Protein AF-A0A529HND2-F1 (afdb_monomer)

Radius of gyration: 18.83 Å; Cα contacts (8 Å, |Δi|>4): 136; chains: 1; bounding box: 44×28×60 Å

Secondary structure (DSSP, 8-state):
-HHHHHHHHHHHHHHHHH-HHHHHHHHHHHHHHHHHIIIIIIHHHHHHHHHHHH-TTTS-HHHHHHHHHHHHHHHHHHHHHHHHHHHHTTS--SEEEETTEEEES-HHHHHT-TTHHHHHHHHHHHHHHHHHHHHHHHHHHHHHH-

Sequence (146 aa):
FAMGVVSGVTMSFQFGTNWPGYMETVGNIAGPLLAYEVLTAFFLEAAFLGIMLFGFRRVSNRIHTLATVLVAGGTTVSAFWIIALNSWMQTPAGFEMIDGKAHALDWWAVIFNPSMPYRLVHMLLASGLTVSFLIAGCSALRYLYG

Foldseek 3Di:
DVVVVVVVVVVVVCCCPVVVVVCQAEVQQLVVLVVCLCVQQVVQLVVLVCCLVPVPPPDDPVSNVVSVVSNVVSVLVSLLSVLLSVVCVVQPFQWDGDPNHTHGNDPCCSRPPPCRVVSSVVVVVVVVVVVVVVVVVVVVVVVVPD

pLDDT: mean 93.71, std 4.19, range [73.38, 98.19]

Structure (mmCIF, N/CA/C/O backbone):
data_AF-A0A529HND2-F1
#
_entry.id   AF-A0A529HND2-F1
#
loop_
_atom_site.group_PDB
_atom_site.id
_atom_site.type_symbol
_atom_site.label_atom_id
_atom_site.label_alt_id
_atom_site.label_comp_id
_atom_site.label_asym_id
_atom_site.label_entity_id
_atom_site.label_seq_id
_atom_site.pdbx_PDB_ins_code
_atom_site.Cartn_x
_atom_site.Cartn_y
_atom_site.Cartn_z
_atom_site.occupancy
_atom_site.B_iso_or_equiv
_atom_site.auth_seq_id
_atom_site.auth_comp_id
_atom_site.auth_asym_id
_atom_site.auth_atom_id
_atom_site.pdbx_PDB_model_num
ATOM 1 N N . PHE A 1 1 ? -1.770 3.081 13.357 1.00 81.56 1 PHE A N 1
ATOM 2 C CA . PHE A 1 1 ? -2.167 4.039 12.308 1.00 81.56 1 PHE A CA 1
ATOM 3 C C . PHE A 1 1 ? -1.184 5.201 12.171 1.00 81.56 1 PHE A C 1
ATOM 5 O O . PHE A 1 1 ? -0.464 5.213 11.188 1.00 81.56 1 PHE A O 1
ATOM 12 N N . ALA A 1 2 ? -1.073 6.117 13.148 1.00 84.19 2 ALA A N 1
ATOM 13 C CA . ALA A 1 2 ? -0.217 7.313 13.035 1.00 84.19 2 ALA A CA 1
ATOM 14 C C . ALA A 1 2 ? 1.237 7.010 12.619 1.00 84.19 2 ALA A C 1
ATOM 16 O O . ALA A 1 2 ? 1.724 7.566 11.642 1.00 84.19 2 ALA A O 1
ATOM 17 N N . MET A 1 3 ? 1.891 6.054 13.291 1.00 90.56 3 MET A N 1
ATOM 18 C CA . MET A 1 3 ? 3.235 5.597 12.904 1.00 90.56 3 MET A CA 1
ATOM 19 C C . MET A 1 3 ? 3.292 5.046 11.473 1.00 90.56 3 MET A C 1
ATOM 21 O O . MET A 1 3 ? 4.263 5.289 10.769 1.00 90.56 3 MET A O 1
ATOM 25 N N . GLY A 1 4 ? 2.233 4.360 11.031 1.00 86.12 4 GLY A N 1
ATOM 26 C CA . GLY A 1 4 ? 2.107 3.845 9.668 1.00 86.12 4 GLY A CA 1
ATOM 27 C C . GLY A 1 4 ? 2.112 4.969 8.635 1.00 86.12 4 GLY A C 1
ATOM 28 O O . GLY A 1 4 ? 2.915 4.925 7.710 1.00 86.12 4 GLY A O 1
ATOM 29 N N . VAL A 1 5 ? 1.312 6.020 8.849 1.00 85.56 5 VAL A N 1
ATOM 30 C CA . VAL A 1 5 ? 1.279 7.201 7.966 1.00 85.56 5 VAL A CA 1
ATOM 31 C C . VAL A 1 5 ? 2.652 7.867 7.883 1.00 85.56 5 VAL A C 1
ATOM 33 O O . VAL A 1 5 ? 3.147 8.106 6.786 1.00 85.56 5 VAL A O 1
ATOM 36 N N . VAL A 1 6 ? 3.305 8.111 9.025 1.00 89.12 6 VAL A N 1
ATOM 37 C CA . VAL A 1 6 ? 4.639 8.740 9.058 1.00 89.12 6 VAL A CA 1
ATOM 38 C C . VAL A 1 6 ? 5.667 7.898 8.294 1.00 89.12 6 VAL A C 1
ATOM 40 O O . VAL A 1 6 ? 6.428 8.424 7.478 1.00 89.12 6 VAL A O 1
ATOM 43 N N . SER A 1 7 ? 5.665 6.580 8.511 1.00 92.19 7 SER A N 1
ATOM 44 C CA . SER A 1 7 ? 6.575 5.674 7.805 1.00 92.19 7 SER A CA 1
ATOM 45 C C . SER A 1 7 ? 6.275 5.577 6.304 1.00 92.19 7 SER A C 1
ATOM 47 O O . SER A 1 7 ? 7.206 5.550 5.504 1.00 92.19 7 SER A O 1
ATOM 49 N N . GLY A 1 8 ? 4.998 5.597 5.911 1.00 87.69 8 GLY A N 1
ATOM 50 C CA . GLY A 1 8 ? 4.570 5.518 4.515 1.00 87.69 8 GLY A CA 1
ATOM 51 C C . GLY A 1 8 ? 4.975 6.750 3.712 1.00 87.69 8 GLY A C 1
ATOM 52 O O . GLY A 1 8 ? 5.577 6.616 2.651 1.00 87.69 8 GLY A O 1
ATOM 53 N N . VAL A 1 9 ? 4.754 7.949 4.265 1.00 87.31 9 VAL A N 1
ATOM 54 C CA . VAL A 1 9 ? 5.211 9.206 3.646 1.00 87.31 9 VAL A CA 1
ATOM 55 C C . VAL A 1 9 ? 6.729 9.192 3.457 1.00 87.31 9 VAL A C 1
ATOM 57 O O . VAL A 1 9 ? 7.238 9.553 2.398 1.00 87.31 9 VAL A O 1
ATOM 60 N N . THR A 1 10 ? 7.470 8.721 4.461 1.00 91.88 10 THR A N 1
ATOM 61 C CA . THR A 1 10 ? 8.931 8.599 4.353 1.00 91.88 10 THR A CA 1
ATOM 62 C C . THR A 1 10 ? 9.322 7.659 3.207 1.00 91.88 10 THR A C 1
ATOM 64 O O . THR A 1 10 ? 10.183 8.001 2.399 1.00 91.88 10 THR A O 1
ATOM 67 N N . MET A 1 11 ? 8.659 6.506 3.091 1.00 91.25 11 MET A N 1
ATOM 68 C CA . MET A 1 11 ? 8.918 5.515 2.043 1.00 91.25 11 MET A CA 1
ATOM 69 C C . MET A 1 11 ? 8.643 6.071 0.636 1.00 91.25 11 MET A C 1
ATOM 71 O O . MET A 1 11 ? 9.479 5.896 -0.251 1.00 91.25 11 MET A O 1
ATOM 75 N N . SER A 1 12 ? 7.559 6.831 0.435 1.00 88.00 12 SER A N 1
ATOM 76 C CA . SER A 1 12 ? 7.263 7.421 -0.880 1.00 88.00 12 SER A CA 1
ATOM 77 C C . SER A 1 12 ? 8.337 8.408 -1.344 1.00 88.00 12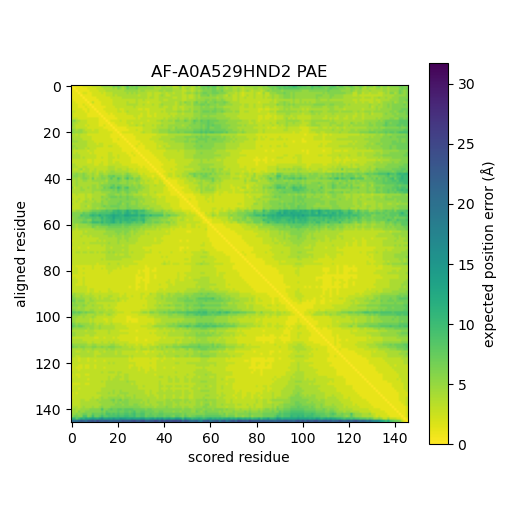 SER A C 1
ATOM 79 O O . SER A 1 12 ? 8.689 8.429 -2.522 1.00 88.00 12 SER A O 1
ATOM 81 N N . PHE A 1 13 ? 8.905 9.199 -0.425 1.00 91.00 13 PHE A N 1
ATOM 82 C CA . PHE A 1 13 ? 9.986 10.128 -0.766 1.00 91.00 13 PHE A CA 1
ATOM 83 C C . PHE A 1 13 ? 11.310 9.416 -1.051 1.00 91.00 13 PHE A C 1
ATOM 85 O O . PHE A 1 13 ? 12.068 9.877 -1.906 1.00 91.00 13 PHE A O 1
ATOM 92 N N . GLN A 1 14 ? 11.572 8.273 -0.408 1.00 94.06 14 GLN A N 1
ATOM 93 C CA . GLN A 1 14 ? 12.806 7.515 -0.627 1.00 94.06 14 GLN A CA 1
ATOM 94 C C . GLN A 1 14 ? 12.979 7.052 -2.077 1.00 94.06 14 GLN A C 1
ATOM 96 O O . GLN A 1 14 ? 14.117 6.998 -2.544 1.00 94.06 14 GLN A O 1
ATOM 101 N N . PHE A 1 15 ? 11.892 6.772 -2.810 1.00 91.62 15 PHE A N 1
ATOM 102 C CA . PHE A 1 15 ? 11.979 6.471 -4.243 1.00 91.62 15 PHE A CA 1
ATOM 103 C C . PHE A 1 15 ? 12.664 7.600 -5.022 1.00 91.62 15 P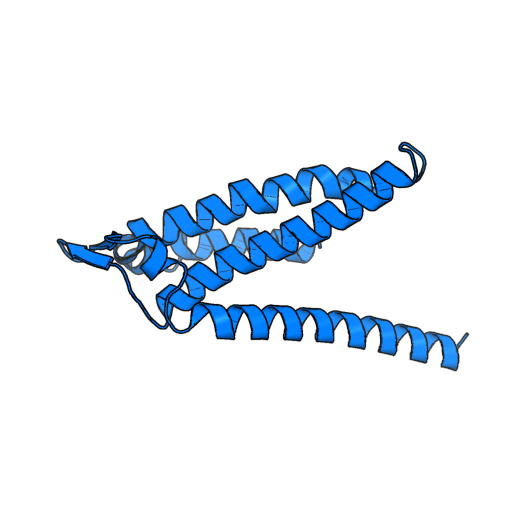HE A C 1
ATOM 105 O O . PHE A 1 15 ? 13.547 7.337 -5.831 1.00 91.62 15 PHE A O 1
ATOM 112 N N . GLY A 1 16 ? 12.303 8.855 -4.747 1.00 90.38 16 GLY A N 1
ATOM 113 C CA . GLY A 1 16 ? 12.875 10.012 -5.435 1.00 90.38 16 GLY A CA 1
ATOM 114 C C . GLY A 1 16 ? 14.247 10.426 -4.904 1.00 90.38 16 GLY A C 1
ATOM 115 O O . GLY A 1 16 ? 15.128 10.761 -5.689 1.00 90.38 16 GLY A O 1
ATOM 116 N N . THR A 1 17 ? 14.451 10.405 -3.583 1.00 94.62 17 THR A N 1
ATOM 117 C CA . THR A 1 17 ? 15.691 10.927 -2.984 1.00 94.62 17 THR A CA 1
ATOM 118 C C . THR A 1 17 ? 16.849 9.940 -3.055 1.00 94.62 17 THR A C 1
ATOM 120 O O . THR A 1 17 ? 17.979 10.347 -3.306 1.00 94.62 17 THR A O 1
ATOM 123 N N . ASN A 1 18 ? 16.582 8.651 -2.828 1.00 95.56 18 ASN A N 1
ATOM 124 C CA . ASN A 1 18 ? 17.630 7.637 -2.690 1.00 95.56 18 ASN A CA 1
ATOM 125 C C . ASN A 1 18 ? 17.786 6.788 -3.954 1.00 95.56 18 ASN A C 1
ATOM 127 O O . ASN A 1 18 ? 18.858 6.232 -4.181 1.00 95.56 18 ASN A O 1
ATOM 131 N N . TRP A 1 19 ? 16.741 6.707 -4.784 1.00 95.44 19 TRP A N 1
ATOM 132 C CA . TRP A 1 19 ? 16.728 5.900 -6.007 1.00 95.44 19 TRP A CA 1
ATOM 133 C C . TRP A 1 19 ? 16.364 6.709 -7.268 1.00 95.44 19 TRP A C 1
ATOM 135 O O . TRP A 1 19 ? 15.548 6.249 -8.073 1.00 95.44 19 TRP A O 1
ATOM 145 N N . PRO A 1 20 ? 16.972 7.891 -7.500 1.00 93.56 20 PRO A N 1
ATOM 146 C CA . PRO A 1 20 ? 16.580 8.770 -8.601 1.00 93.56 20 PRO A CA 1
ATOM 147 C C . PRO A 1 20 ? 16.740 8.110 -9.978 1.00 93.56 20 PRO A C 1
ATOM 149 O O . PRO A 1 20 ? 15.800 8.128 -10.762 1.00 93.56 20 PRO A O 1
ATOM 152 N N . GLY A 1 21 ? 17.862 7.431 -10.252 1.00 94.31 21 GLY A N 1
ATOM 153 C CA . GLY A 1 21 ? 18.080 6.766 -11.549 1.00 94.31 21 GLY A CA 1
ATOM 154 C C . GLY A 1 21 ? 17.114 5.603 -11.820 1.00 94.31 21 GLY A C 1
ATOM 155 O O . GLY A 1 21 ? 16.705 5.365 -12.957 1.00 94.31 21 GLY A O 1
ATOM 156 N N . TYR A 1 22 ? 16.677 4.908 -10.765 1.00 94.00 22 TYR A N 1
ATOM 157 C CA . TYR A 1 22 ? 15.619 3.905 -10.885 1.00 94.00 22 TYR A CA 1
ATOM 158 C C . TYR A 1 22 ? 14.294 4.568 -11.276 1.00 94.00 22 TYR A C 1
ATOM 160 O O . TYR A 1 22 ? 13.638 4.130 -12.220 1.00 94.00 22 TYR A O 1
ATOM 168 N N . MET A 1 23 ? 13.928 5.666 -10.608 1.00 95.06 23 MET A N 1
ATOM 169 C CA . MET A 1 23 ? 12.701 6.403 -10.914 1.00 95.06 23 MET A CA 1
ATOM 170 C C . MET A 1 23 ? 12.734 7.107 -12.275 1.00 95.06 23 MET A C 1
ATOM 172 O O . MET A 1 23 ? 11.687 7.223 -12.904 1.00 95.06 23 MET A O 1
ATOM 176 N N . GLU A 1 24 ? 13.899 7.506 -12.784 1.00 95.12 24 GLU A N 1
ATOM 177 C CA . GLU A 1 24 ? 14.046 7.985 -14.167 1.00 95.12 24 GLU A CA 1
ATOM 178 C C . GLU A 1 24 ? 13.739 6.888 -15.193 1.00 95.12 24 GLU A C 1
ATOM 180 O O . GLU A 1 24 ? 13.160 7.169 -16.242 1.00 95.12 24 GLU A O 1
ATOM 185 N N . THR A 1 25 ? 14.083 5.640 -14.864 1.00 96.12 25 THR A N 1
ATOM 186 C CA . THR A 1 25 ? 13.860 4.469 -15.719 1.00 96.12 25 THR A CA 1
ATOM 187 C C . THR A 1 25 ? 12.397 4.030 -15.680 1.00 96.12 25 THR A C 1
ATOM 189 O O . THR A 1 25 ? 11.773 3.885 -16.724 1.00 96.12 25 THR A O 1
ATOM 192 N N . VAL A 1 26 ? 11.814 3.813 -14.496 1.00 96.38 26 VAL A N 1
ATOM 193 C CA . VAL A 1 26 ? 10.476 3.191 -14.366 1.00 96.38 26 VAL A CA 1
ATOM 194 C C . VAL A 1 26 ? 9.348 4.172 -14.042 1.00 96.38 26 VAL A C 1
ATOM 196 O O . VAL A 1 26 ? 8.196 3.766 -13.868 1.00 96.38 26 VAL A O 1
ATOM 199 N N . GLY A 1 27 ? 9.656 5.465 -13.933 1.00 94.12 27 GLY A N 1
ATOM 200 C CA . GLY A 1 27 ? 8.747 6.488 -13.415 1.00 94.12 27 GLY A CA 1
ATOM 201 C C . GLY A 1 27 ? 7.424 6.611 -14.168 1.00 94.12 27 GLY A C 1
ATOM 202 O O . GLY A 1 27 ? 6.399 6.850 -13.533 1.00 94.12 27 GLY A O 1
ATOM 203 N N . ASN A 1 28 ? 7.403 6.363 -15.483 1.00 95.25 28 ASN A N 1
ATOM 204 C CA . ASN A 1 28 ? 6.164 6.416 -16.272 1.00 95.25 28 ASN A CA 1
ATOM 205 C C . ASN A 1 28 ? 5.157 5.314 -15.893 1.00 95.25 28 ASN A C 1
ATOM 207 O O . ASN A 1 28 ? 3.983 5.420 -16.237 1.00 95.25 28 ASN A O 1
ATOM 211 N N . ILE A 1 29 ? 5.602 4.265 -15.196 1.00 95.88 29 ILE A N 1
ATOM 212 C CA . ILE A 1 29 ? 4.755 3.171 -14.706 1.00 95.88 29 ILE A CA 1
ATOM 213 C C . ILE A 1 29 ? 4.548 3.301 -13.197 1.00 95.88 29 ILE A C 1
ATOM 215 O O . ILE A 1 29 ? 3.413 3.284 -12.721 1.00 95.88 29 ILE A O 1
ATOM 219 N N . ALA A 1 30 ? 5.634 3.491 -12.442 1.00 94.62 30 ALA A N 1
ATOM 220 C CA . ALA A 1 30 ? 5.580 3.589 -10.987 1.00 94.62 30 ALA A CA 1
ATOM 221 C C . ALA A 1 30 ? 4.816 4.830 -10.500 1.00 94.62 30 ALA A C 1
ATOM 223 O O . ALA A 1 30 ? 4.031 4.736 -9.557 1.00 94.62 30 ALA A O 1
ATOM 224 N N . GLY A 1 31 ? 5.006 5.975 -11.161 1.00 93.69 31 GLY A N 1
ATOM 225 C CA . GLY A 1 31 ? 4.373 7.243 -10.799 1.00 93.69 31 GLY A CA 1
ATOM 226 C C . GLY A 1 31 ? 2.845 7.165 -10.798 1.00 93.69 31 GLY A C 1
ATOM 227 O O . GLY A 1 31 ? 2.243 7.440 -9.760 1.00 93.69 31 GLY A O 1
ATOM 228 N N . PR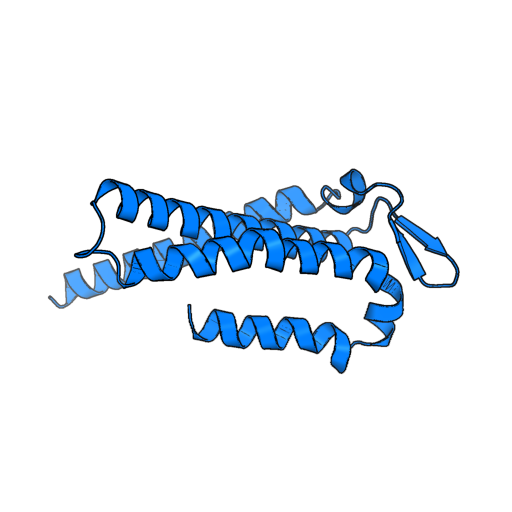O A 1 32 ? 2.199 6.748 -11.905 1.00 94.75 32 PRO A N 1
ATOM 229 C CA . PRO A 1 32 ? 0.749 6.584 -11.943 1.00 94.75 32 PRO A CA 1
ATOM 230 C C . PRO A 1 32 ? 0.208 5.623 -10.879 1.00 94.75 32 PRO A C 1
ATOM 232 O O . PRO A 1 32 ? -0.770 5.960 -10.219 1.00 94.75 32 PRO A O 1
ATOM 235 N N . LEU A 1 33 ? 0.846 4.467 -10.653 1.00 94.12 33 LEU A N 1
ATOM 236 C CA . LEU A 1 33 ? 0.381 3.495 -9.651 1.00 94.12 33 LEU A CA 1
ATOM 237 C C . LEU A 1 33 ? 0.438 4.061 -8.220 1.00 94.12 33 LEU A C 1
ATOM 239 O O . LEU A 1 33 ? -0.527 3.915 -7.469 1.00 94.12 33 LEU A O 1
ATOM 243 N N . LEU A 1 34 ? 1.518 4.768 -7.865 1.00 92.81 34 LEU A N 1
ATOM 244 C CA . LEU A 1 34 ? 1.636 5.466 -6.576 1.00 92.81 34 LEU A CA 1
ATOM 245 C C . LEU A 1 34 ? 0.635 6.624 -6.457 1.00 92.81 34 LEU A C 1
ATOM 247 O O . LEU A 1 34 ? 0.051 6.846 -5.398 1.00 92.81 34 LEU A O 1
ATOM 251 N N . ALA A 1 35 ? 0.392 7.361 -7.543 1.00 92.00 35 ALA A N 1
ATOM 252 C CA . ALA A 1 35 ? -0.597 8.434 -7.546 1.00 92.00 35 ALA A CA 1
ATOM 253 C C . ALA A 1 35 ? -2.019 7.892 -7.313 1.00 92.00 35 ALA A C 1
ATOM 255 O O . ALA A 1 35 ? -2.776 8.472 -6.533 1.00 92.00 35 ALA A O 1
ATOM 256 N N . TYR A 1 36 ? -2.377 6.763 -7.936 1.00 90.75 36 TYR A N 1
ATOM 257 C CA . TYR A 1 36 ? -3.673 6.113 -7.726 1.00 90.75 36 TYR A CA 1
ATOM 258 C C . TYR A 1 36 ? -3.862 5.618 -6.293 1.00 90.75 36 TYR A C 1
ATOM 260 O O . TYR A 1 36 ? -4.965 5.756 -5.757 1.00 90.75 36 TYR A O 1
ATOM 268 N N . GLU A 1 37 ? -2.811 5.106 -5.651 1.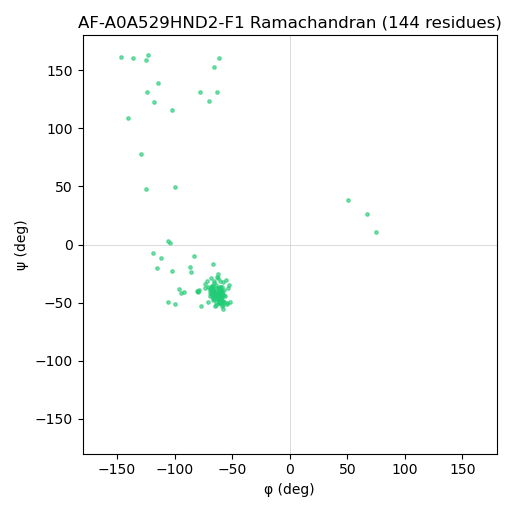00 89.19 37 GLU A N 1
ATOM 269 C CA . GLU A 1 37 ? -2.849 4.763 -4.228 1.00 89.19 37 GLU A CA 1
ATOM 270 C C . GLU A 1 37 ? -3.289 5.968 -3.383 1.00 89.19 37 GLU A C 1
ATOM 272 O O . GLU A 1 37 ? -4.249 5.881 -2.611 1.00 89.19 37 GLU A O 1
ATOM 277 N N . VAL A 1 38 ? -2.640 7.118 -3.575 1.00 85.56 38 VAL A N 1
ATOM 278 C CA . VAL A 1 38 ? -2.956 8.336 -2.818 1.00 85.56 38 VAL A CA 1
ATOM 279 C C . VAL A 1 38 ? -4.376 8.817 -3.121 1.00 85.56 38 VAL A C 1
ATOM 281 O O . VAL A 1 38 ? -5.158 9.070 -2.203 1.00 85.56 38 VAL A O 1
ATOM 284 N N . LEU A 1 39 ? -4.734 8.922 -4.402 1.00 86.88 39 LEU A N 1
ATOM 285 C CA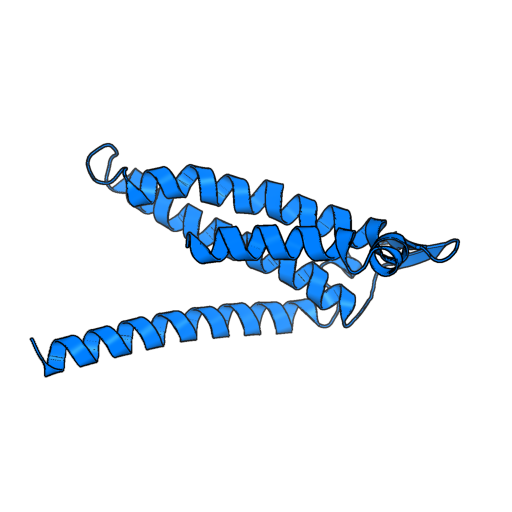 . LEU A 1 39 ? -6.014 9.493 -4.828 1.00 86.88 39 LEU A CA 1
ATOM 286 C C . LEU A 1 39 ? -7.218 8.646 -4.406 1.00 86.88 39 LEU A C 1
ATOM 288 O O . LEU A 1 39 ? -8.244 9.199 -4.017 1.00 86.88 39 LEU A O 1
ATOM 292 N N . THR A 1 40 ? -7.110 7.319 -4.492 1.00 84.88 40 THR A N 1
ATOM 293 C CA . THR A 1 40 ? -8.263 6.427 -4.292 1.00 84.88 40 THR A CA 1
ATOM 294 C C . THR A 1 40 ? -8.355 5.873 -2.877 1.00 84.88 40 THR A C 1
ATOM 296 O O . THR A 1 40 ? -9.456 5.770 -2.339 1.00 84.88 40 THR A O 1
ATOM 299 N N . ALA A 1 41 ? -7.223 5.536 -2.257 1.00 84.00 41 ALA A N 1
ATOM 300 C CA . ALA A 1 41 ? -7.207 4.878 -0.959 1.00 84.00 41 ALA A CA 1
ATOM 301 C C . ALA A 1 41 ? -6.940 5.861 0.178 1.00 84.00 41 ALA A C 1
ATOM 303 O O . ALA A 1 41 ? -7.724 5.923 1.126 1.00 84.00 41 ALA A O 1
ATOM 304 N N . PHE A 1 42 ? -5.883 6.672 0.070 1.00 79.81 42 PHE A N 1
ATOM 305 C CA . PHE A 1 42 ? -5.481 7.558 1.164 1.00 79.81 42 PHE A CA 1
ATOM 306 C C . PHE A 1 42 ? -6.532 8.635 1.455 1.00 79.81 42 PHE A C 1
ATOM 308 O O . PHE A 1 42 ? -6.857 8.873 2.616 1.00 79.81 42 PHE A O 1
ATOM 315 N N . PHE A 1 43 ? -7.121 9.248 0.422 1.00 83.38 43 PHE A N 1
ATOM 316 C CA . PHE A 1 43 ? -8.209 10.215 0.614 1.00 83.38 43 PHE A CA 1
ATOM 317 C C . PHE A 1 43 ? -9.462 9.585 1.225 1.00 83.38 43 PHE A C 1
ATOM 319 O O . PHE A 1 43 ? -10.067 10.182 2.119 1.00 83.38 43 PHE A O 1
ATOM 326 N N . LEU A 1 44 ? -9.843 8.386 0.767 1.00 87.38 44 LEU A N 1
ATOM 327 C CA . LEU A 1 44 ? -10.994 7.667 1.309 1.00 87.38 44 LEU A CA 1
ATOM 328 C C . LEU A 1 44 ? -10.770 7.354 2.792 1.00 87.38 44 LEU A C 1
ATOM 330 O O . LEU A 1 44 ? -11.603 7.679 3.638 1.00 87.38 44 LEU A O 1
ATOM 334 N N . GLU A 1 45 ? -9.614 6.786 3.118 1.00 86.31 45 GLU A N 1
ATOM 33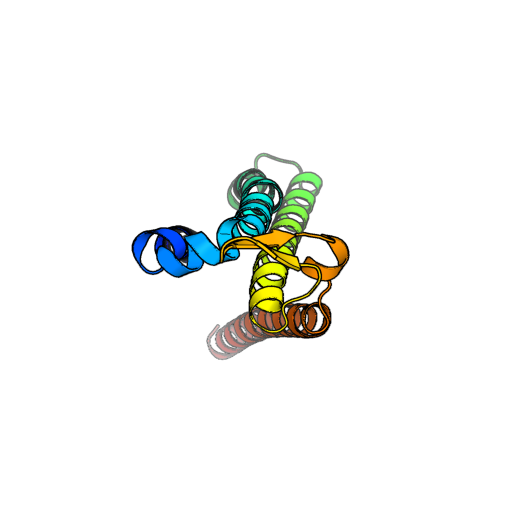5 C CA . GLU A 1 45 ? -9.249 6.462 4.489 1.00 86.31 45 GLU A CA 1
ATOM 336 C C . GLU A 1 45 ? -9.187 7.719 5.365 1.00 86.31 45 GLU A C 1
ATOM 338 O O . GLU A 1 45 ? -9.856 7.770 6.393 1.00 86.31 45 GLU A O 1
ATOM 343 N N . ALA A 1 46 ? -8.480 8.771 4.943 1.00 85.56 46 ALA A N 1
ATOM 344 C CA . ALA A 1 46 ? -8.344 10.005 5.715 1.00 85.56 46 ALA A CA 1
ATOM 345 C C . ALA A 1 46 ? -9.698 10.677 6.010 1.00 85.56 46 ALA A C 1
ATOM 347 O O . ALA A 1 46 ? -9.916 11.153 7.129 1.00 85.56 46 ALA A O 1
ATOM 348 N N . ALA A 1 47 ? -10.623 10.680 5.044 1.00 86.94 47 ALA A N 1
ATOM 349 C CA . ALA A 1 47 ? -11.948 11.270 5.215 1.00 86.94 47 ALA A CA 1
ATOM 350 C C . ALA A 1 47 ? -12.804 10.501 6.236 1.00 86.94 47 ALA A C 1
ATOM 352 O O . ALA A 1 47 ? -13.402 11.100 7.136 1.00 86.94 47 ALA A O 1
ATOM 353 N N . PHE A 1 48 ? -12.857 9.170 6.129 1.00 92.12 48 PHE A N 1
ATOM 354 C CA . PHE A 1 48 ? -13.733 8.351 6.973 1.00 92.12 48 PHE A CA 1
ATOM 355 C C . PHE A 1 48 ? -13.109 7.978 8.322 1.00 92.12 48 PHE A C 1
ATOM 357 O O . PHE A 1 48 ? -13.844 7.772 9.293 1.00 92.12 48 PHE A O 1
ATOM 364 N N . LEU A 1 49 ? -11.780 7.979 8.441 1.00 91.94 49 LEU A N 1
ATOM 365 C CA . LEU A 1 49 ? -11.083 7.696 9.695 1.00 91.94 49 LEU A CA 1
ATOM 366 C C . LEU A 1 49 ? -11.436 8.713 10.788 1.00 91.94 49 LEU A C 1
ATOM 368 O O . LEU A 1 49 ? -11.629 8.333 11.944 1.00 91.94 49 LEU A O 1
ATOM 372 N N . GLY A 1 50 ? -11.593 9.992 10.436 1.00 90.56 50 GLY A N 1
ATOM 373 C CA . GLY A 1 50 ? -12.035 11.018 11.386 1.00 90.56 50 GLY A CA 1
ATOM 374 C C . GLY A 1 50 ? -13.416 10.713 11.978 1.00 90.56 50 GLY A C 1
ATOM 375 O O . GLY A 1 50 ? -13.627 10.851 13.185 1.00 90.56 50 GLY A O 1
ATOM 376 N N . ILE A 1 51 ? -14.343 10.220 11.152 1.00 92.00 51 ILE A N 1
ATOM 377 C CA . ILE A 1 51 ? -15.678 9.787 11.594 1.00 92.00 51 ILE A CA 1
ATOM 378 C C . ILE A 1 51 ? -15.571 8.516 12.442 1.00 92.00 51 ILE A C 1
ATOM 380 O O . ILE A 1 51 ? -16.230 8.415 13.477 1.00 92.00 51 ILE A O 1
ATOM 384 N N . MET A 1 52 ? -14.723 7.566 12.050 1.00 91.69 52 MET A N 1
ATOM 385 C CA . MET A 1 52 ? -14.517 6.325 12.797 1.00 91.69 52 MET A CA 1
ATOM 386 C C . MET A 1 52 ? -13.996 6.595 14.219 1.00 91.69 52 MET A C 1
ATOM 388 O O . MET A 1 52 ? -14.515 6.018 15.176 1.00 91.69 52 MET A O 1
ATOM 392 N N . LEU A 1 53 ? -13.023 7.501 14.367 1.00 91.25 53 LEU A N 1
ATOM 393 C CA . LEU A 1 53 ? -12.384 7.811 15.651 1.00 91.25 53 LEU A CA 1
ATOM 394 C C . LEU A 1 53 ? -13.212 8.755 16.534 1.00 91.25 53 LEU A C 1
ATOM 396 O O . LEU A 1 53 ? -13.271 8.563 17.748 1.00 91.25 53 LEU A O 1
ATOM 400 N N . PHE A 1 54 ? -13.857 9.769 15.951 1.00 92.25 54 PHE A N 1
ATOM 401 C CA . PHE A 1 54 ? -14.483 10.858 16.719 1.00 92.25 54 PHE A CA 1
ATOM 402 C C . PHE A 1 54 ? -16.003 10.969 16.530 1.00 92.25 54 PHE A C 1
ATOM 404 O O . PHE A 1 54 ? -16.6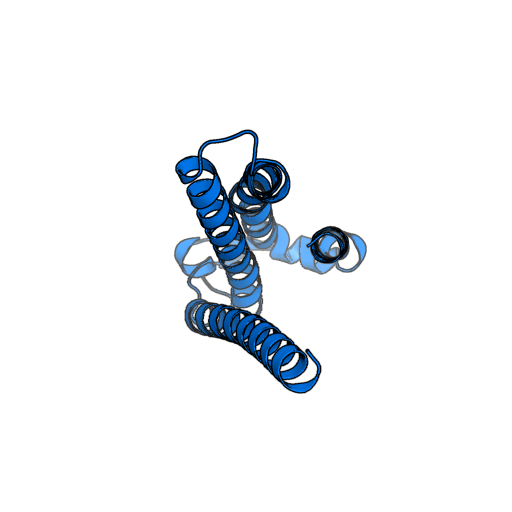68 11.743 17.223 1.00 92.25 54 PHE A O 1
ATOM 411 N N . GLY A 1 55 ? -16.578 10.200 15.606 1.00 91.31 55 GLY A N 1
ATOM 412 C CA . GLY A 1 55 ? -17.988 10.280 15.228 1.00 91.31 55 GLY A CA 1
ATOM 413 C C . GLY A 1 55 ? -18.949 9.503 16.127 1.00 91.31 55 GLY A C 1
ATOM 414 O O . GLY A 1 55 ? -20.150 9.713 16.011 1.00 91.31 55 GLY A O 1
ATOM 415 N N . PHE A 1 56 ? -18.472 8.661 17.050 1.00 87.50 56 PHE A N 1
ATOM 416 C CA . PHE A 1 56 ? -19.316 7.701 17.788 1.00 87.50 56 PHE A CA 1
ATOM 417 C C . PHE A 1 56 ? -20.543 8.320 18.489 1.00 87.50 56 PHE A C 1
ATOM 419 O O . PHE A 1 56 ? -21.599 7.703 18.541 1.00 87.50 56 PHE A O 1
ATOM 426 N N . ARG A 1 57 ? -20.430 9.552 19.009 1.00 90.81 57 ARG A N 1
ATOM 427 C CA . ARG A 1 57 ? -21.552 10.289 19.635 1.00 90.81 57 ARG A CA 1
ATOM 428 C C . ARG A 1 57 ? -22.114 11.427 18.773 1.00 90.81 57 ARG A C 1
ATOM 430 O O . ARG A 1 57 ? -22.961 12.179 19.243 1.00 90.81 57 ARG A O 1
ATOM 437 N N . ARG A 1 58 ? -21.601 11.608 17.553 1.00 91.75 58 ARG A N 1
ATOM 438 C CA . ARG A 1 58 ? -21.924 12.736 16.657 1.00 91.75 58 ARG A CA 1
ATOM 439 C C . ARG A 1 58 ? -22.641 12.309 15.376 1.00 91.75 58 ARG A C 1
ATOM 441 O O . ARG A 1 58 ? -23.277 13.147 14.748 1.00 91.75 58 ARG A O 1
ATOM 448 N N . VAL A 1 59 ? -22.547 11.038 14.987 1.00 93.56 59 VAL A N 1
ATOM 449 C CA . VAL A 1 59 ? -23.251 10.465 13.832 1.00 93.56 59 VAL A CA 1
ATOM 450 C C . VAL A 1 59 ? -24.113 9.279 14.258 1.00 93.56 59 VAL A C 1
ATOM 452 O O . VAL A 1 59 ? -23.931 8.720 15.336 1.00 93.56 59 VAL A O 1
ATOM 455 N N . SER A 1 60 ? -25.062 8.880 13.411 1.00 95.00 60 SER A N 1
ATOM 456 C CA . SER A 1 60 ? -25.856 7.676 13.670 1.00 95.00 60 SER A CA 1
ATOM 457 C C . SER A 1 60 ? -24.989 6.411 13.626 1.00 95.00 60 SER A C 1
ATOM 459 O O . SER A 1 60 ? -24.012 6.347 12.876 1.00 95.00 60 SER A O 1
ATOM 461 N N . ASN A 1 61 ? -25.394 5.365 14.356 1.00 93.94 61 ASN A N 1
ATOM 462 C CA . ASN A 1 61 ? -24.688 4.077 14.365 1.00 93.94 61 ASN A CA 1
ATOM 463 C C . ASN A 1 61 ? -24.481 3.511 12.951 1.00 93.94 61 ASN A C 1
ATOM 465 O O . ASN A 1 61 ? -23.417 2.989 12.652 1.00 93.94 61 ASN A O 1
ATOM 469 N N . ARG A 1 62 ? -25.463 3.674 12.050 1.00 94.75 62 ARG A N 1
ATOM 470 C CA . ARG A 1 62 ? -25.354 3.218 10.652 1.00 94.75 62 ARG A CA 1
ATOM 471 C C . ARG A 1 62 ? -24.235 3.933 9.896 1.00 94.75 62 ARG A C 1
ATOM 473 O O . ARG A 1 62 ? -23.492 3.289 9.165 1.00 94.75 62 ARG A O 1
ATOM 480 N N . ILE A 1 63 ? -24.106 5.248 10.085 1.00 93.75 63 ILE A N 1
ATOM 481 C CA . ILE A 1 63 ? -23.044 6.047 9.459 1.00 93.75 63 ILE A CA 1
ATOM 482 C C . ILE A 1 63 ? -21.686 5.677 10.055 1.00 93.75 63 ILE A C 1
ATOM 484 O O . ILE A 1 63 ? -20.718 5.556 9.313 1.00 93.75 63 ILE A O 1
ATOM 488 N N . HIS A 1 64 ? -21.610 5.455 11.369 1.00 95.25 64 HIS A N 1
ATOM 489 C CA . HIS A 1 64 ? -20.367 5.027 12.014 1.00 95.25 64 HIS A CA 1
ATOM 490 C C . HIS A 1 64 ? -19.899 3.656 11.500 1.00 95.25 64 HIS A C 1
ATOM 492 O O . HIS A 1 64 ? -18.737 3.502 11.115 1.00 95.25 64 HIS A O 1
ATOM 498 N N . THR A 1 65 ? -20.811 2.686 11.388 1.00 94.44 65 THR A N 1
ATOM 499 C CA . THR A 1 65 ? -20.509 1.374 10.797 1.00 94.44 65 THR A CA 1
ATOM 500 C C . THR A 1 65 ? -20.085 1.502 9.336 1.00 94.44 65 THR A C 1
ATOM 502 O O . THR A 1 65 ? -19.076 0.917 8.950 1.00 94.44 65 THR A O 1
ATOM 505 N N . LEU A 1 66 ? -20.797 2.300 8.533 1.00 94.94 66 LEU A N 1
ATOM 506 C CA . LEU A 1 66 ? -20.426 2.541 7.138 1.00 94.94 66 LEU A CA 1
ATOM 507 C C . LEU A 1 66 ? -19.028 3.163 7.026 1.00 94.94 66 LEU A C 1
ATOM 509 O O . LEU A 1 66 ? -18.220 2.684 6.238 1.00 94.94 66 LEU A O 1
ATOM 513 N N . ALA A 1 67 ? -18.716 4.176 7.837 1.00 94.56 67 ALA A N 1
ATOM 514 C CA . ALA A 1 67 ? -17.391 4.792 7.869 1.00 94.56 67 ALA A CA 1
ATOM 515 C C . ALA A 1 67 ? -16.301 3.765 8.206 1.00 94.56 67 ALA A C 1
ATOM 517 O O . ALA A 1 67 ? -15.265 3.737 7.552 1.00 94.56 67 ALA A O 1
ATOM 518 N N . THR A 1 68 ? -16.558 2.874 9.166 1.00 93.75 68 THR A N 1
ATOM 519 C CA . THR A 1 68 ? -15.623 1.800 9.538 1.00 93.75 68 THR A CA 1
ATOM 520 C C . THR A 1 68 ? -15.379 0.828 8.377 1.00 93.75 68 THR A C 1
ATOM 522 O O . THR A 1 68 ? -14.235 0.471 8.096 1.00 93.75 68 THR A O 1
ATOM 525 N N . VAL A 1 69 ? -16.434 0.435 7.655 1.00 94.31 69 VAL A N 1
ATOM 526 C CA . VAL A 1 69 ? -16.320 -0.429 6.466 1.00 94.31 69 VAL A CA 1
ATOM 527 C C . VAL A 1 69 ? -15.566 0.277 5.338 1.00 94.31 69 VAL A C 1
ATOM 529 O O . VAL A 1 69 ? -14.733 -0.342 4.683 1.00 94.31 69 VAL A O 1
ATOM 532 N N . LEU A 1 70 ? -15.816 1.570 5.126 1.00 94.31 70 LEU A N 1
ATOM 533 C CA . LEU A 1 70 ? -15.127 2.360 4.104 1.00 94.31 70 LEU A CA 1
ATOM 534 C C . LEU A 1 70 ? -13.644 2.561 4.423 1.00 94.31 70 LEU A C 1
ATOM 536 O O . LEU A 1 70 ? -12.834 2.498 3.505 1.00 94.31 70 LEU A O 1
ATOM 540 N N . VAL A 1 71 ? -13.277 2.731 5.697 1.00 94.19 71 VAL A N 1
ATOM 541 C CA . VAL A 1 71 ? -11.868 2.740 6.125 1.00 94.19 71 VAL A CA 1
ATOM 542 C C . VAL A 1 71 ? -11.208 1.403 5.785 1.00 94.19 71 VAL A C 1
ATOM 544 O O . VAL A 1 71 ? -10.193 1.393 5.098 1.00 94.19 71 VAL A O 1
ATOM 547 N N . ALA A 1 72 ? -11.818 0.273 6.164 1.00 92.88 72 ALA A N 1
ATOM 548 C CA . ALA A 1 72 ? -11.280 -1.053 5.842 1.00 92.88 72 ALA A CA 1
ATOM 549 C C . ALA A 1 72 ? -11.165 -1.298 4.322 1.00 92.88 72 ALA A C 1
ATOM 551 O O . ALA A 1 72 ? -10.173 -1.856 3.842 1.00 92.88 72 ALA A O 1
ATOM 552 N N . GLY A 1 73 ? -12.162 -0.848 3.553 1.00 93.25 73 GLY A N 1
ATOM 553 C CA . GLY A 1 73 ? -12.140 -0.883 2.092 1.00 93.25 73 GLY A CA 1
ATOM 554 C C . GLY A 1 73 ? -11.010 -0.032 1.511 1.00 93.25 73 GLY A C 1
ATOM 555 O O . GLY A 1 73 ? -10.253 -0.523 0.679 1.00 93.25 73 GLY A O 1
ATOM 556 N N . GLY A 1 74 ? -10.838 1.200 1.996 1.00 92.56 74 GLY A N 1
ATOM 557 C CA . GLY A 1 74 ? -9.754 2.100 1.597 1.00 92.56 74 GLY A CA 1
ATOM 558 C C . GLY A 1 74 ? -8.378 1.493 1.835 1.00 92.56 74 GLY A C 1
ATOM 559 O O . GLY A 1 74 ? -7.579 1.420 0.904 1.00 92.56 74 GLY A O 1
ATOM 560 N N . THR A 1 75 ? -8.133 0.938 3.024 1.00 91.56 75 THR A N 1
ATOM 561 C CA . THR A 1 75 ? -6.869 0.250 3.327 1.00 91.56 75 THR A CA 1
ATOM 562 C C . THR A 1 75 ? -6.631 -0.946 2.393 1.00 91.56 75 THR A C 1
ATOM 564 O O . THR A 1 75 ? -5.507 -1.177 1.950 1.00 91.56 75 THR A O 1
ATOM 567 N N . THR A 1 76 ? -7.686 -1.680 2.023 1.00 93.25 76 THR A N 1
ATOM 568 C CA . THR A 1 76 ? -7.587 -2.801 1.066 1.00 93.25 76 THR A CA 1
ATOM 569 C C . THR A 1 76 ? -7.253 -2.317 -0.349 1.00 93.25 76 THR A C 1
ATOM 571 O O . THR A 1 76 ? -6.446 -2.938 -1.041 1.00 93.25 76 THR A O 1
ATOM 574 N N . VAL A 1 77 ? -7.825 -1.189 -0.778 1.00 94.38 77 VAL A N 1
ATOM 575 C CA . VAL A 1 77 ? -7.506 -0.560 -2.070 1.00 94.38 77 VAL A CA 1
ATOM 576 C C . VAL A 1 77 ? -6.073 -0.011 -2.082 1.00 94.38 77 VAL A C 1
ATOM 578 O O . VAL A 1 77 ? -5.392 -0.141 -3.097 1.00 94.38 77 VAL A O 1
ATOM 581 N N . SER A 1 78 ? -5.560 0.527 -0.968 1.00 93.25 78 SER A N 1
ATOM 582 C CA . SER A 1 78 ? -4.137 0.911 -0.865 1.00 93.25 78 SER A CA 1
ATOM 583 C C . SER A 1 78 ? -3.234 -0.309 -1.041 1.00 93.25 78 SER A C 1
ATOM 585 O O . SER A 1 78 ? -2.335 -0.290 -1.884 1.00 93.25 78 SER A O 1
ATOM 587 N N . ALA A 1 79 ? -3.537 -1.409 -0.340 1.00 94.50 79 ALA A N 1
ATOM 588 C CA . ALA A 1 79 ? -2.802 -2.661 -0.488 1.00 94.50 79 ALA A CA 1
ATOM 589 C C . ALA A 1 79 ? -2.806 -3.160 -1.944 1.00 94.50 79 ALA A C 1
ATOM 591 O O . ALA A 1 79 ? -1.777 -3.621 -2.435 1.00 94.50 79 ALA A O 1
ATOM 592 N N . PHE A 1 80 ? -3.926 -3.027 -2.660 1.00 96.00 80 PHE A N 1
ATOM 593 C CA . PHE A 1 80 ? -4.005 -3.365 -4.081 1.00 96.00 80 PHE A CA 1
ATOM 594 C C . PHE A 1 80 ? -2.995 -2.575 -4.927 1.00 96.00 80 PHE A C 1
ATOM 596 O O . PHE A 1 80 ? -2.223 -3.189 -5.663 1.00 96.00 80 PHE A O 1
ATOM 603 N N . TRP A 1 81 ? -2.955 -1.244 -4.812 1.00 96.00 81 TRP A N 1
ATOM 604 C CA . TRP A 1 81 ? -2.091 -0.408 -5.654 1.00 96.00 81 TRP A CA 1
ATOM 605 C C . TRP A 1 81 ? -0.607 -0.608 -5.365 1.00 96.00 81 TRP A C 1
ATOM 607 O O . TRP A 1 81 ? 0.186 -0.782 -6.297 1.00 96.00 81 TRP A O 1
ATOM 617 N N . ILE A 1 82 ? -0.228 -0.654 -4.085 1.00 95.38 82 ILE A N 1
ATOM 618 C CA . ILE A 1 82 ? 1.178 -0.836 -3.721 1.00 95.38 82 ILE A CA 1
ATOM 619 C C . ILE A 1 82 ? 1.680 -2.232 -4.111 1.00 95.38 82 ILE A C 1
ATOM 621 O O . ILE A 1 82 ? 2.812 -2.381 -4.575 1.00 95.38 82 ILE A O 1
ATOM 625 N N . ILE A 1 83 ? 0.828 -3.260 -4.004 1.00 97.19 83 ILE A N 1
ATOM 626 C CA . ILE A 1 83 ? 1.166 -4.618 -4.442 1.00 97.19 83 ILE A CA 1
ATOM 627 C C . ILE A 1 83 ? 1.159 -4.731 -5.964 1.00 97.19 83 ILE A C 1
ATOM 629 O O . ILE A 1 83 ? 1.999 -5.458 -6.493 1.00 97.19 83 ILE A O 1
ATOM 633 N N . ALA A 1 84 ? 0.296 -4.013 -6.686 1.00 97.12 84 ALA A N 1
ATOM 634 C CA . ALA A 1 84 ? 0.345 -3.964 -8.146 1.00 97.12 84 ALA A CA 1
ATOM 635 C C . ALA A 1 84 ? 1.706 -3.438 -8.623 1.00 97.12 84 ALA A C 1
ATOM 637 O O . ALA A 1 84 ? 2.388 -4.124 -9.388 1.00 97.12 84 ALA A O 1
ATOM 638 N N . LEU A 1 85 ? 2.161 -2.302 -8.077 1.00 96.50 85 LEU A N 1
ATOM 639 C CA . LEU A 1 85 ? 3.496 -1.766 -8.355 1.00 96.50 85 LEU A CA 1
ATOM 640 C C . LEU A 1 85 ? 4.588 -2.762 -7.964 1.00 96.50 85 LEU A C 1
ATOM 642 O O . LEU A 1 85 ? 5.433 -3.122 -8.782 1.00 96.50 85 LEU A O 1
ATOM 646 N N . ASN A 1 86 ? 4.560 -3.252 -6.727 1.00 97.19 86 ASN A N 1
ATOM 647 C CA . ASN A 1 86 ? 5.601 -4.146 -6.245 1.00 97.19 86 ASN A CA 1
ATOM 648 C C . ASN A 1 86 ? 5.647 -5.473 -7.021 1.00 97.19 86 ASN A C 1
ATOM 650 O O . ASN A 1 86 ? 6.700 -6.102 -7.081 1.00 97.19 86 ASN A O 1
ATOM 654 N N . SER A 1 87 ? 4.528 -5.933 -7.582 1.00 97.62 87 SER A N 1
ATOM 655 C CA . SER A 1 87 ? 4.447 -7.148 -8.412 1.00 97.62 87 SER A CA 1
ATOM 656 C C . SER A 1 87 ? 4.939 -6.897 -9.818 1.00 97.62 87 SER A C 1
ATOM 658 O O . SER A 1 87 ? 5.702 -7.708 -10.337 1.00 97.62 87 SER A O 1
ATOM 660 N N . TRP A 1 88 ? 4.629 -5.732 -10.380 1.00 97.50 88 TRP A N 1
ATOM 661 C CA . TRP A 1 88 ? 5.204 -5.324 -11.651 1.00 97.50 88 TRP A CA 1
ATOM 662 C C . TRP A 1 88 ? 6.733 -5.222 -11.571 1.00 97.50 88 TRP A C 1
ATOM 664 O O . TRP A 1 88 ? 7.419 -5.690 -12.467 1.00 97.50 88 TRP A O 1
ATOM 674 N N . MET A 1 89 ? 7.286 -4.734 -10.455 1.00 96.12 89 MET A N 1
ATOM 675 C CA . MET A 1 89 ? 8.742 -4.697 -10.233 1.00 96.12 89 MET A CA 1
ATOM 676 C C . MET A 1 89 ? 9.409 -6.085 -10.212 1.00 96.12 89 MET A C 1
ATOM 678 O O . MET A 1 89 ? 10.607 -6.185 -10.453 1.00 96.12 89 MET A O 1
ATOM 682 N N . GLN A 1 90 ? 8.663 -7.145 -9.883 1.00 96.31 90 GLN A N 1
ATOM 683 C CA . GLN A 1 90 ? 9.172 -8.522 -9.795 1.00 96.31 90 GLN A CA 1
ATOM 684 C C . GLN A 1 90 ? 8.962 -9.292 -11.099 1.00 96.31 90 GLN A C 1
ATOM 686 O O . GLN A 1 90 ? 9.839 -10.026 -11.546 1.00 96.31 90 GLN A O 1
ATOM 691 N N . THR A 1 91 ? 7.793 -9.121 -11.716 1.00 96.38 91 THR A N 1
ATOM 692 C CA . THR A 1 91 ? 7.433 -9.732 -12.998 1.00 96.38 91 THR A CA 1
ATOM 693 C C . THR A 1 91 ? 6.907 -8.654 -13.947 1.00 96.38 91 THR A C 1
ATOM 695 O O . THR A 1 91 ? 5.686 -8.532 -14.099 1.00 96.38 91 THR A O 1
ATOM 698 N N . PRO A 1 92 ? 7.800 -7.853 -14.560 1.00 95.75 92 PRO A N 1
ATOM 699 C CA . PRO A 1 92 ? 7.404 -6.770 -15.450 1.00 95.75 92 PRO A CA 1
ATOM 700 C C . PRO A 1 92 ? 6.670 -7.298 -16.686 1.00 95.75 92 PRO A C 1
ATOM 702 O O . PRO A 1 92 ? 7.138 -8.218 -17.356 1.00 95.75 92 PRO A O 1
ATOM 705 N N . ALA A 1 93 ? 5.523 -6.703 -17.000 1.00 96.06 93 ALA A N 1
ATOM 706 C CA . ALA A 1 93 ? 4.710 -7.030 -18.169 1.00 96.06 93 ALA A CA 1
ATOM 707 C C . ALA A 1 93 ? 4.006 -5.768 -18.692 1.00 96.06 93 ALA A C 1
ATOM 709 O O . ALA A 1 93 ? 3.911 -4.772 -17.973 1.00 96.06 93 ALA A O 1
ATOM 710 N N . GLY A 1 94 ? 3.537 -5.801 -19.944 1.00 95.62 94 GLY A N 1
ATOM 711 C CA . GLY A 1 94 ? 2.744 -4.712 -20.527 1.00 95.62 94 GLY A CA 1
ATOM 712 C C . GLY A 1 94 ? 3.502 -3.400 -20.742 1.00 95.62 94 GLY A C 1
ATOM 713 O O . GLY A 1 94 ? 2.876 -2.343 -20.728 1.00 95.62 94 GLY A O 1
ATOM 714 N N . PHE A 1 95 ? 4.826 -3.443 -20.914 1.00 97.31 95 PHE A N 1
ATOM 715 C CA . PHE A 1 95 ? 5.661 -2.259 -21.119 1.00 97.31 95 PHE A CA 1
ATOM 716 C C . PHE A 1 95 ? 6.696 -2.461 -22.227 1.00 97.31 95 PHE A C 1
ATOM 718 O O . PHE A 1 95 ? 7.053 -3.593 -22.555 1.00 97.31 95 PHE A O 1
ATOM 725 N N . GLU A 1 96 ? 7.207 -1.353 -22.747 1.00 97.44 96 GLU A N 1
ATOM 726 C CA . GLU A 1 96 ? 8.376 -1.305 -23.622 1.00 97.44 96 GLU A CA 1
ATOM 727 C C . GLU A 1 96 ? 9.439 -0.356 -23.073 1.00 97.44 96 GLU A C 1
ATOM 729 O O . GLU A 1 96 ? 9.149 0.524 -22.261 1.00 97.44 96 GLU A O 1
ATOM 734 N N . MET A 1 97 ? 10.681 -0.543 -23.518 1.00 97.50 97 MET A N 1
ATOM 735 C CA . MET A 1 97 ? 11.792 0.340 -23.180 1.00 97.50 97 MET A CA 1
ATOM 736 C C . MET A 1 97 ? 12.080 1.273 -24.354 1.00 97.50 97 MET A C 1
ATOM 738 O O . MET A 1 97 ? 12.512 0.811 -25.409 1.00 97.50 97 MET A O 1
ATOM 742 N N . ILE A 1 98 ? 11.890 2.576 -24.152 1.00 96.31 98 ILE A N 1
ATOM 743 C CA . ILE A 1 98 ? 12.234 3.635 -25.109 1.00 96.31 98 ILE A CA 1
ATOM 744 C C . ILE A 1 98 ? 13.281 4.526 -24.449 1.00 96.31 98 ILE A C 1
ATOM 746 O O . ILE A 1 98 ? 13.050 5.044 -23.360 1.00 96.31 98 ILE A O 1
ATOM 750 N N . ASP A 1 99 ? 14.446 4.678 -25.079 1.00 94.44 99 ASP A N 1
ATOM 751 C CA . ASP A 1 99 ? 15.541 5.527 -24.585 1.00 94.44 99 ASP A CA 1
ATOM 752 C C . ASP A 1 99 ? 15.924 5.259 -23.117 1.00 94.44 99 ASP A C 1
ATOM 754 O O . ASP A 1 99 ? 16.194 6.170 -22.334 1.00 94.44 99 ASP A O 1
ATOM 758 N N . GLY A 1 100 ? 15.910 3.983 -22.718 1.00 93.25 100 GLY A N 1
ATOM 759 C CA . GLY A 1 100 ? 16.219 3.573 -21.347 1.00 93.25 100 GLY A CA 1
ATOM 760 C C . GLY A 1 100 ? 15.110 3.862 -20.331 1.00 93.25 100 GLY A C 1
ATOM 761 O O . GLY A 1 100 ? 15.341 3.691 -19.140 1.00 93.25 100 GLY A O 1
ATOM 762 N N . LYS A 1 101 ? 13.907 4.245 -20.771 1.00 96.62 101 LYS A N 1
ATOM 763 C CA . LYS A 1 101 ? 12.731 4.466 -19.920 1.00 96.62 101 LYS A CA 1
ATOM 764 C C . LYS A 1 101 ? 11.646 3.445 -20.226 1.00 96.62 101 LYS A C 1
ATOM 766 O O . LYS A 1 101 ? 11.392 3.128 -21.382 1.00 96.62 101 LYS A O 1
ATOM 771 N N . ALA A 1 102 ? 10.991 2.941 -19.191 1.00 96.69 102 ALA A N 1
ATOM 772 C CA . ALA A 1 102 ? 9.850 2.053 -19.313 1.00 96.69 102 ALA A CA 1
ATOM 773 C C . ALA A 1 102 ? 8.601 2.870 -19.660 1.00 96.69 102 ALA A C 1
ATOM 775 O O . ALA A 1 102 ? 8.312 3.868 -19.001 1.00 96.69 102 ALA A O 1
ATOM 776 N N . HIS A 1 103 ? 7.846 2.442 -20.665 1.00 96.56 103 HIS A N 1
ATOM 777 C CA . HIS A 1 103 ? 6.575 3.032 -21.078 1.00 96.56 103 HIS A CA 1
ATOM 778 C C . HIS A 1 103 ? 5.489 1.955 -21.069 1.00 96.56 103 HIS A C 1
ATOM 780 O O . HIS A 1 103 ? 5.696 0.861 -21.586 1.00 96.56 103 HIS A O 1
ATOM 786 N N . ALA A 1 104 ? 4.338 2.247 -20.457 1.00 96.19 104 ALA A N 1
ATOM 787 C CA . ALA A 1 104 ? 3.218 1.311 -20.421 1.00 96.19 104 ALA A CA 1
ATOM 788 C C . ALA A 1 104 ? 2.588 1.171 -21.816 1.00 96.19 104 ALA A C 1
ATOM 790 O O . ALA A 1 104 ? 2.127 2.158 -22.388 1.00 96.19 104 ALA A O 1
ATOM 791 N N . LEU A 1 105 ? 2.531 -0.060 -22.320 1.00 96.31 105 LEU A N 1
ATOM 792 C CA . LEU A 1 105 ? 1.794 -0.438 -23.527 1.00 96.31 105 LEU A CA 1
ATOM 793 C C . LEU A 1 105 ? 0.373 -0.894 -23.190 1.00 96.31 105 LEU A C 1
ATOM 795 O O . LEU A 1 105 ? -0.577 -0.550 -23.887 1.00 96.31 105 LEU A O 1
ATOM 799 N N . ASP A 1 106 ? 0.230 -1.660 -22.107 1.00 96.06 106 ASP A N 1
ATOM 800 C CA . ASP A 1 106 ? -1.046 -2.198 -21.645 1.00 96.06 106 ASP A CA 1
ATOM 801 C C . ASP A 1 106 ? -1.120 -2.144 -20.116 1.00 96.06 106 ASP A C 1
ATOM 803 O O . ASP A 1 106 ? -0.471 -2.915 -19.404 1.00 96.06 106 ASP A O 1
ATOM 807 N N . TRP A 1 107 ? -1.956 -1.237 -19.607 1.00 95.69 107 TRP A N 1
ATOM 808 C CA . TRP A 1 107 ? -2.180 -1.079 -18.173 1.00 95.69 107 TRP A CA 1
ATOM 809 C C . TRP A 1 107 ? -2.784 -2.317 -17.522 1.00 95.69 107 TRP A C 1
ATOM 811 O O . TRP A 1 107 ? -2.511 -2.560 -16.344 1.00 95.69 107 TRP A O 1
ATOM 821 N N . TRP A 1 108 ? -3.555 -3.125 -18.256 1.00 96.06 108 TRP A N 1
ATOM 822 C CA . TRP A 1 108 ? -4.075 -4.356 -17.685 1.00 96.06 108 TRP A CA 1
ATOM 823 C C . TRP A 1 108 ? -2.982 -5.382 -17.446 1.00 96.06 108 TRP A C 1
ATOM 825 O O . TRP A 1 108 ? -2.918 -5.949 -16.356 1.00 96.06 108 TRP A O 1
ATOM 835 N N . ALA A 1 109 ? -2.083 -5.556 -18.409 1.00 96.56 109 ALA A N 1
ATOM 836 C CA . ALA A 1 109 ? -0.918 -6.414 -18.243 1.00 96.56 109 ALA A CA 1
ATOM 837 C C . ALA A 1 109 ? 0.063 -5.884 -17.177 1.00 96.56 109 ALA A C 1
ATOM 839 O O . ALA A 1 109 ? 0.680 -6.681 -16.469 1.00 96.56 109 ALA A O 1
ATOM 840 N N . VAL A 1 110 ? 0.184 -4.559 -17.017 1.00 96.69 110 VAL A N 1
ATOM 841 C CA . VAL A 1 110 ? 0.994 -3.940 -15.950 1.00 96.69 110 VAL A CA 1
ATOM 842 C C . VAL A 1 110 ? 0.413 -4.253 -14.566 1.00 96.69 110 VAL A C 1
ATOM 844 O O . VAL A 1 110 ? 1.128 -4.752 -13.691 1.00 96.69 110 VAL A O 1
ATOM 847 N N . ILE A 1 111 ? -0.882 -3.978 -14.365 1.00 96.56 111 ILE A N 1
ATOM 848 C CA . ILE A 1 111 ? -1.558 -4.126 -13.067 1.00 96.56 111 ILE A CA 1
ATOM 849 C C . ILE A 1 111 ? -1.731 -5.605 -12.715 1.00 96.56 111 ILE A C 1
ATOM 851 O O . ILE A 1 111 ? -1.355 -6.021 -11.622 1.00 96.56 111 ILE A O 1
ATOM 855 N N . PHE A 1 112 ? -2.256 -6.412 -13.636 1.00 96.62 112 PHE A N 1
ATOM 856 C CA . PHE A 1 112 ? -2.498 -7.844 -13.445 1.00 96.62 112 PHE A CA 1
ATOM 857 C C . PHE A 1 112 ? -1.398 -8.700 -14.072 1.00 96.62 112 PHE A C 1
ATOM 859 O O . PHE A 1 112 ? -1.655 -9.670 -14.785 1.00 96.62 112 PHE A O 1
ATOM 866 N N . ASN A 1 113 ? -0.150 -8.352 -13.771 1.00 96.06 113 ASN A N 1
ATOM 867 C CA . ASN A 1 113 ? 0.997 -9.180 -14.120 1.00 96.06 113 ASN A CA 1
ATOM 868 C C . ASN A 1 113 ? 0.920 -10.564 -13.425 1.00 96.06 113 ASN A C 1
ATOM 870 O O . ASN A 1 113 ? 0.231 -10.708 -12.409 1.00 96.06 113 ASN A O 1
ATOM 874 N N . PRO A 1 114 ? 1.643 -11.588 -13.921 1.00 95.06 114 PRO A N 1
ATOM 875 C CA . PRO A 1 114 ? 1.474 -12.974 -13.474 1.00 95.06 114 PRO A CA 1
ATOM 876 C C . PRO A 1 114 ? 1.626 -13.202 -11.965 1.00 95.06 114 PRO A C 1
ATOM 878 O O . PRO A 1 114 ? 0.992 -14.104 -11.416 1.00 95.06 114 PRO A O 1
ATOM 881 N N . SER A 1 115 ? 2.454 -12.405 -11.281 1.00 96.00 115 SER A N 1
ATOM 882 C CA . SER A 1 115 ? 2.672 -12.556 -9.840 1.00 96.00 115 SER A CA 1
ATOM 883 C C . SER A 1 115 ? 1.656 -11.798 -8.979 1.00 96.00 115 SER A C 1
ATOM 885 O O . SER A 1 115 ? 1.476 -12.150 -7.811 1.00 96.00 115 SER A O 1
ATOM 887 N N . MET A 1 116 ? 0.951 -10.803 -9.528 1.00 97.25 116 MET A N 1
ATOM 888 C CA . MET A 1 116 ? 0.111 -9.894 -8.746 1.00 97.25 116 MET A CA 1
ATOM 889 C C . MET A 1 116 ? -1.017 -10.594 -7.968 1.00 97.25 116 MET A C 1
ATOM 891 O O . MET A 1 116 ? -1.089 -10.371 -6.755 1.00 97.25 116 MET A O 1
ATOM 895 N N . PRO A 1 117 ? -1.848 -11.480 -8.561 1.00 96.00 117 PRO A N 1
ATOM 896 C CA . PRO A 1 117 ? -2.964 -12.090 -7.833 1.00 96.00 117 PRO A CA 1
ATOM 897 C C . PRO A 1 117 ? -2.506 -12.895 -6.614 1.00 96.00 117 PRO A C 1
ATOM 899 O O . PRO A 1 117 ? -3.070 -12.771 -5.527 1.00 96.00 117 PRO A O 1
ATOM 902 N N . TYR A 1 118 ? -1.433 -13.675 -6.768 1.00 97.00 118 TYR A N 1
ATOM 903 C CA . TYR A 1 118 ? -0.882 -14.496 -5.690 1.00 97.00 118 TYR A CA 1
ATOM 904 C C . TYR A 1 118 ? -0.307 -13.639 -4.562 1.00 97.00 118 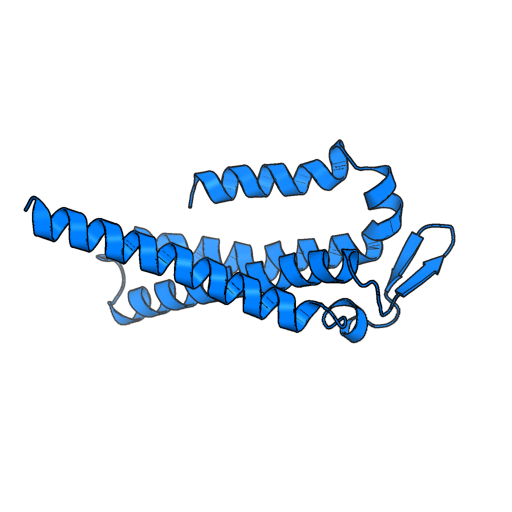TYR A C 1
ATOM 906 O O . TYR A 1 118 ? -0.540 -13.925 -3.387 1.00 97.00 118 TYR A O 1
ATOM 914 N N . ARG A 1 119 ? 0.417 -12.569 -4.906 1.00 97.56 119 ARG A N 1
ATOM 915 C CA . ARG A 1 119 ? 1.047 -11.673 -3.926 1.00 97.56 119 ARG A CA 1
ATOM 916 C C . ARG A 1 119 ? 0.015 -10.833 -3.183 1.00 97.56 119 ARG A C 1
ATOM 918 O O . ARG A 1 119 ? 0.157 -10.648 -1.975 1.00 97.56 119 ARG A O 1
ATOM 925 N N . LEU A 1 120 ? -1.047 -10.403 -3.864 1.00 97.62 120 LEU A N 1
ATOM 926 C CA . LEU A 1 120 ? -2.162 -9.695 -3.241 1.00 97.62 120 LEU A CA 1
ATOM 927 C C . LEU A 1 120 ? -2.893 -10.593 -2.241 1.00 97.62 120 LEU A C 1
ATOM 929 O O . LEU A 1 120 ? -3.034 -10.219 -1.078 1.00 97.62 120 LEU A O 1
ATOM 933 N N . VAL A 1 121 ? -3.301 -11.794 -2.663 1.00 97.75 121 VAL A N 1
ATOM 934 C CA . VAL A 1 121 ? -3.985 -12.750 -1.777 1.00 97.75 121 VAL A CA 1
ATOM 935 C C . VAL A 1 121 ? -3.101 -13.103 -0.583 1.00 97.75 121 VAL A C 1
ATOM 937 O O . VAL A 1 121 ? -3.567 -13.057 0.555 1.00 97.75 121 VAL A O 1
ATOM 940 N N . HIS A 1 122 ? -1.817 -13.385 -0.816 1.00 97.94 122 HIS A N 1
ATOM 941 C CA . HIS A 1 122 ? -0.868 -13.670 0.255 1.00 97.94 122 HIS A CA 1
ATOM 942 C C . HIS A 1 122 ? -0.781 -12.520 1.266 1.00 97.94 122 HIS A C 1
ATOM 944 O O . HIS A 1 122 ? -0.913 -12.755 2.465 1.00 97.94 122 HIS A O 1
ATOM 950 N N . MET A 1 123 ? -0.602 -11.279 0.804 1.00 97.81 123 MET A N 1
ATOM 951 C CA . MET A 1 123 ? -0.422 -10.132 1.695 1.00 97.81 123 MET A CA 1
ATOM 952 C C . MET A 1 123 ? -1.702 -9.776 2.468 1.00 97.81 123 MET A C 1
ATOM 954 O O . MET A 1 123 ? -1.645 -9.438 3.655 1.00 97.81 123 MET A O 1
ATOM 958 N N . LEU A 1 124 ? -2.873 -9.895 1.837 1.00 96.75 124 LEU A N 1
ATOM 959 C CA . LEU A 1 124 ? -4.155 -9.678 2.512 1.00 96.75 124 LEU A CA 1
ATOM 960 C C . LEU A 1 124 ? -4.411 -10.743 3.587 1.00 96.75 124 LEU A C 1
ATOM 962 O O . LEU A 1 124 ? -4.787 -10.403 4.707 1.00 96.75 124 LEU A O 1
ATOM 966 N N . LEU A 1 125 ? -4.133 -12.016 3.296 1.00 97.88 125 LEU A N 1
ATOM 967 C CA . LEU A 1 125 ? -4.239 -13.083 4.294 1.00 97.88 125 LEU A CA 1
ATOM 968 C C . LEU A 1 125 ? -3.223 -12.900 5.427 1.00 97.88 125 LEU A C 1
ATOM 970 O O . LEU A 1 125 ? -3.590 -12.997 6.595 1.00 97.88 125 LEU A O 1
ATOM 974 N N . ALA A 1 126 ? -1.965 -12.589 5.106 1.00 97.94 126 ALA A N 1
ATOM 975 C CA . ALA A 1 126 ? -0.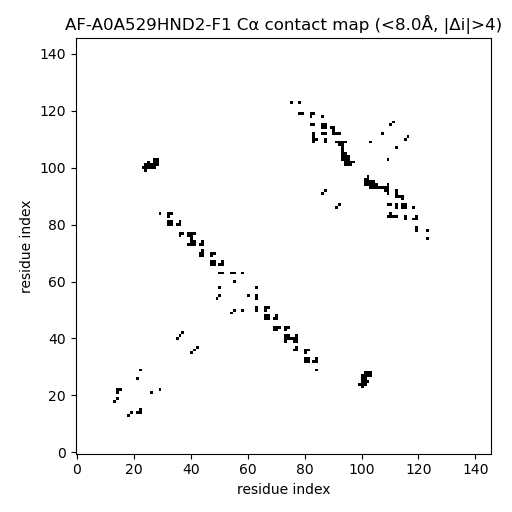913 -12.375 6.098 1.00 97.94 126 ALA A CA 1
ATOM 976 C C . ALA A 1 126 ? -1.235 -11.204 7.043 1.00 97.94 126 ALA A C 1
ATOM 978 O O . ALA A 1 126 ? -1.067 -11.320 8.261 1.00 97.94 126 ALA A O 1
ATOM 979 N N . SER A 1 127 ? -1.747 -10.093 6.508 1.00 96.31 127 SER A N 1
ATOM 980 C CA . SER A 1 127 ? -2.160 -8.945 7.325 1.00 96.31 127 SER A CA 1
ATOM 981 C C . SER A 1 127 ? -3.384 -9.268 8.193 1.00 96.31 127 SER A C 1
ATOM 983 O O . SER A 1 127 ? -3.379 -8.969 9.391 1.00 96.31 127 SER A O 1
ATOM 985 N N . GLY A 1 128 ? -4.381 -9.971 7.644 1.00 96.19 128 GLY A N 1
ATOM 986 C CA . GLY A 1 128 ? -5.545 -10.451 8.394 1.00 96.19 128 GLY A CA 1
ATOM 987 C C . GLY A 1 128 ? -5.172 -11.404 9.534 1.00 96.19 128 GLY A C 1
ATOM 988 O O . GLY A 1 128 ? -5.653 -11.245 10.660 1.00 96.19 128 GLY A O 1
ATOM 989 N N . LEU A 1 129 ? -4.264 -12.351 9.281 1.00 98.12 129 LEU A N 1
ATOM 990 C CA . LEU A 1 129 ? -3.729 -13.254 10.304 1.00 98.12 129 LEU A CA 1
ATOM 991 C C . LEU A 1 129 ? -2.980 -12.482 11.391 1.00 98.12 129 LEU A C 1
ATOM 993 O O . LEU A 1 129 ? -3.212 -12.730 12.570 1.00 98.12 129 LEU A O 1
ATOM 997 N N . THR A 1 130 ? -2.143 -11.513 11.012 1.00 97.75 130 THR A N 1
ATOM 998 C CA . THR A 1 130 ? -1.382 -10.682 11.961 1.00 97.75 130 THR A CA 1
ATOM 999 C C . THR A 1 130 ? -2.306 -10.009 12.977 1.00 97.75 130 THR A C 1
ATOM 1001 O O . THR A 1 130 ? -2.093 -10.122 14.185 1.00 97.75 130 THR A O 1
ATOM 1004 N N . VAL A 1 131 ? -3.371 -9.353 12.505 1.00 96.12 131 VAL A N 1
ATOM 1005 C CA . VAL A 1 131 ? -4.338 -8.681 13.388 1.00 96.12 131 VAL A CA 1
ATOM 1006 C C . VAL A 1 131 ? -5.160 -9.695 14.189 1.00 96.12 131 VAL A C 1
ATOM 1008 O O . VAL A 1 131 ? -5.394 -9.485 15.378 1.00 96.12 131 VAL A O 1
ATOM 1011 N N . SER A 1 132 ? -5.550 -10.818 13.581 1.00 97.75 132 SER A N 1
ATOM 1012 C CA . SER A 1 132 ? -6.314 -11.870 14.266 1.00 97.75 132 SER A CA 1
ATOM 1013 C C . SER A 1 132 ? -5.535 -12.473 15.437 1.00 97.75 132 SER A C 1
ATOM 1015 O O . SER A 1 132 ? -6.069 -12.576 16.541 1.00 97.75 132 SER A O 1
ATOM 1017 N N . PHE A 1 133 ? -4.257 -12.809 15.233 1.00 98.19 133 PHE A N 1
ATOM 1018 C CA . PHE A 1 133 ? -3.389 -13.329 16.291 1.00 98.19 133 PHE A CA 1
ATOM 1019 C C . PHE A 1 133 ? -3.091 -12.286 17.367 1.00 98.19 133 PHE A C 1
ATOM 1021 O O . PHE A 1 133 ? -3.063 -12.635 18.547 1.00 98.19 133 PHE A O 1
ATOM 1028 N N . LEU A 1 134 ? -2.931 -11.012 16.996 1.00 97.88 134 LEU A N 1
ATOM 1029 C CA . LEU A 1 134 ? -2.775 -9.929 17.967 1.00 97.88 134 LEU A CA 1
ATOM 1030 C C . LEU A 1 134 ? -4.003 -9.827 18.887 1.00 97.88 134 LEU A C 1
ATOM 1032 O O . LEU A 1 134 ? -3.860 -9.826 20.109 1.00 97.88 134 LEU A O 1
ATOM 1036 N N . ILE A 1 135 ? -5.211 -9.797 18.314 1.00 97.75 135 ILE A N 1
ATOM 1037 C CA . ILE A 1 135 ? -6.462 -9.709 19.084 1.00 97.75 135 ILE A CA 1
ATOM 1038 C C . ILE A 1 135 ? -6.666 -10.965 19.937 1.00 97.75 135 ILE A C 1
ATOM 1040 O O . ILE A 1 135 ? -7.024 -10.847 21.112 1.00 97.75 135 ILE A O 1
ATOM 1044 N N . ALA A 1 136 ? -6.416 -12.155 19.384 1.00 97.81 136 ALA A N 1
ATOM 1045 C CA . ALA A 1 136 ? -6.508 -13.412 20.121 1.00 97.81 136 ALA A CA 1
ATOM 1046 C C . ALA A 1 136 ? -5.529 -13.444 21.306 1.00 97.81 136 ALA A C 1
ATOM 1048 O O . ALA A 1 136 ? -5.928 -13.789 22.417 1.00 97.81 136 ALA A O 1
ATOM 1049 N N . GLY A 1 137 ? -4.284 -13.007 21.099 1.00 97.56 137 GLY A N 1
ATOM 1050 C CA . GLY A 1 137 ? -3.265 -12.909 22.143 1.00 97.56 137 GLY A CA 1
ATOM 1051 C C . GLY A 1 137 ? -3.652 -11.935 23.256 1.00 97.56 137 GLY A C 1
ATOM 1052 O O . GLY A 1 137 ? -3.615 -12.302 24.429 1.00 97.56 137 GLY A O 1
ATOM 1053 N N . CYS A 1 138 ? -4.104 -10.725 22.911 1.00 97.44 138 CYS A N 1
ATOM 1054 C CA . CYS A 1 138 ? -4.601 -9.762 23.898 1.00 97.44 138 CYS A CA 1
ATOM 1055 C C . CYS A 1 138 ? -5.826 -10.291 24.662 1.00 97.44 138 CYS A C 1
ATOM 1057 O O . CYS A 1 138 ? -5.935 -10.082 25.869 1.00 97.44 138 CYS A O 1
ATOM 1059 N N . SER A 1 139 ? -6.733 -10.993 23.977 1.00 96.81 139 SER A N 1
ATOM 1060 C CA . SER A 1 139 ? -7.930 -11.578 24.593 1.00 96.81 139 SER A CA 1
ATOM 1061 C C . SER A 1 139 ? -7.574 -12.705 25.563 1.00 96.81 139 SER A C 1
ATOM 1063 O O . SER A 1 139 ? -8.111 -12.750 26.666 1.00 96.81 139 SER A O 1
ATOM 1065 N N . ALA A 1 140 ? -6.631 -13.573 25.189 1.00 97.38 140 ALA A N 1
ATOM 1066 C CA . ALA A 1 140 ? -6.122 -14.637 26.050 1.00 97.38 140 ALA A CA 1
ATOM 1067 C C . ALA A 1 140 ? -5.379 -14.076 27.272 1.00 97.38 140 ALA A C 1
ATOM 1069 O O . ALA A 1 140 ? -5.581 -14.553 28.386 1.00 97.38 140 ALA A O 1
ATOM 1070 N N . LEU A 1 141 ? -4.572 -13.025 27.083 1.00 97.19 141 LEU A N 1
ATOM 1071 C CA . LEU A 1 141 ? -3.870 -12.347 28.172 1.00 97.19 141 LEU A CA 1
ATOM 1072 C C . LEU A 1 141 ? -4.854 -11.741 29.181 1.00 97.19 141 LEU A C 1
ATOM 1074 O O . LEU A 1 141 ? -4.696 -11.926 30.385 1.00 97.19 141 LEU A O 1
ATOM 1078 N N . ARG A 1 142 ? -5.895 -11.062 28.685 1.00 95.56 142 ARG A N 1
ATOM 1079 C CA . ARG A 1 142 ? -6.971 -10.520 29.520 1.00 95.56 142 ARG A CA 1
ATOM 1080 C C . ARG A 1 142 ? -7.726 -11.629 30.250 1.00 95.56 142 ARG A C 1
ATOM 1082 O O . ARG A 1 142 ? -8.000 -11.513 31.432 1.00 95.56 142 ARG A O 1
ATOM 1089 N N . TYR A 1 143 ? -8.024 -12.735 29.574 1.00 96.00 143 TYR A N 1
ATOM 1090 C CA . TYR A 1 143 ? -8.670 -13.880 30.214 1.00 96.00 143 TYR A CA 1
ATOM 1091 C C . TYR A 1 143 ? -7.826 -14.470 31.356 1.00 96.00 143 TYR A C 1
ATOM 1093 O O . TYR A 1 143 ? -8.376 -14.881 32.373 1.00 96.00 143 TYR A O 1
ATOM 1101 N N . LEU A 1 144 ? -6.498 -14.488 31.204 1.00 96.81 144 LEU A N 1
ATOM 1102 C CA . LEU A 1 144 ? -5.582 -15.022 32.211 1.00 96.81 144 LEU A CA 1
ATOM 1103 C C . LEU A 1 144 ? -5.422 -14.102 33.432 1.00 96.81 144 LEU A C 1
ATOM 1105 O O . LEU A 1 144 ? -5.291 -14.604 34.547 1.00 96.81 144 LEU A O 1
ATOM 1109 N N . TYR A 1 145 ? -5.402 -12.781 33.227 1.00 95.06 145 TYR A N 1
ATOM 1110 C CA . TYR A 1 145 ? -5.040 -11.812 34.271 1.00 95.06 145 TYR A CA 1
ATOM 1111 C C . TYR A 1 145 ? -6.184 -10.910 34.774 1.00 95.06 145 TYR A C 1
ATOM 1113 O O . TYR A 1 145 ? -6.002 -10.274 35.812 1.00 95.06 145 TYR A O 1
ATOM 1121 N N . GLY A 1 146 ? -7.347 -10.876 34.111 1.00 73.38 146 GLY A N 1
ATOM 1122 C CA . GLY A 1 146 ? -8.530 -10.086 34.503 1.00 73.38 146 GLY A CA 1
ATOM 1123 C C . GLY A 1 146 ? -8.666 -8.742 33.795 1.00 73.38 146 GLY A C 1
ATOM 1124 O O . GLY A 1 146 ? -9.105 -7.782 34.463 1.00 73.38 146 GLY A O 1
#

Mean predicted aligned error: 3.91 Å

Solvent-accessible surface area (backbone atoms only — not comparable to full-atom values): 7610 Å² total; per-residue (Å²): 106,73,69,55,54,57,52,49,58,54,54,63,49,41,46,60,74,76,34,44,73,57,42,67,24,40,32,71,50,51,47,58,39,54,49,47,23,47,68,60,10,48,50,45,23,61,62,25,44,54,41,49,75,67,22,76,89,76,49,55,71,68,56,39,52,50,26,46,52,45,26,56,49,14,54,52,47,28,52,49,28,56,39,22,47,58,24,24,77,74,41,74,40,36,60,48,76,56,96,77,22,40,41,72,76,32,67,64,37,29,48,63,15,91,52,20,67,62,51,45,53,50,50,54,51,51,52,52,48,53,54,50,52,51,52,50,50,54,51,51,51,41,71,75,75,107

Nearest PDB structures (foldseek):
  7ose-assembly1_D  TM=9.737E-01  e=1.003E-08  Escherichia coli BW25113
  7oy2-assembly1_C  TM=9.649E-01  e=8.481E-08  Escherichia coli K-12
  6rx4-assembly1_A  TM=9.763E-01  e=1.534E-07  Escherichia coli K-12
  7nkz-assembly1_A  TM=9.757E-01  e=6.756E-07  Mycobacterium tuberculosis H37Rv
  8b4o-assembly1_A  TM=9.390E-01  e=9.087E-07  Corynebacterium glutamicum